Protein AF-A0A5X6ESZ2-F1 (afdb_monomer_lite)

Structure (mmCIF, N/CA/C/O backbone):
data_AF-A0A5X6ESZ2-F1
#
_entry.id   AF-A0A5X6ESZ2-F1
#
loop_
_atom_site.group_PDB
_atom_site.id
_atom_site.type_symbol
_atom_site.label_atom_id
_atom_site.label_alt_id
_atom_site.label_comp_id
_atom_site.label_asym_id
_atom_site.label_entity_id
_atom_site.label_seq_id
_atom_site.pdbx_PDB_ins_code
_atom_site.Cartn_x
_atom_site.Cartn_y
_atom_site.Cartn_z
_atom_site.occupancy
_atom_site.B_iso_or_equiv
_atom_site.auth_seq_id
_atom_site.auth_comp_id
_atom_site.auth_asym_id
_atom_site.auth_atom_id
_atom_site.pdbx_PDB_model_num
ATOM 1 N N . MET A 1 1 ? 37.300 32.266 -16.658 1.00 58.22 1 MET A N 1
ATOM 2 C CA . MET A 1 1 ? 37.032 31.214 -15.637 1.00 58.22 1 MET A CA 1
ATOM 3 C C . MET A 1 1 ? 35.670 31.321 -14.925 1.00 58.22 1 MET A C 1
ATOM 5 O O . MET A 1 1 ? 35.025 30.290 -14.767 1.00 58.22 1 MET A O 1
ATOM 9 N N . LYS A 1 2 ? 35.180 32.509 -14.524 1.00 60.16 2 LYS A N 1
ATOM 10 C CA . LYS A 1 2 ? 33.927 32.690 -13.741 1.00 60.16 2 LYS A CA 1
ATOM 11 C C . LYS A 1 2 ? 32.645 32.158 -14.419 1.00 60.16 2 LYS A C 1
ATOM 13 O O . LYS A 1 2 ? 31.800 31.584 -13.737 1.00 60.16 2 LYS A O 1
ATOM 18 N N . ASN A 1 3 ? 32.546 32.250 -15.748 1.00 67.00 3 ASN A N 1
ATOM 19 C CA . ASN A 1 3 ? 31.389 31.746 -16.506 1.00 67.00 3 ASN A CA 1
ATOM 20 C C . ASN A 1 3 ? 31.335 30.209 -16.536 1.00 67.00 3 ASN A C 1
ATOM 22 O O . ASN A 1 3 ? 30.266 29.639 -16.364 1.00 67.00 3 ASN A O 1
ATOM 26 N N . SER A 1 4 ? 32.490 29.534 -16.607 1.00 74.75 4 SER A N 1
ATOM 27 C CA . SER A 1 4 ? 32.552 28.061 -16.587 1.00 74.75 4 SER A CA 1
ATOM 28 C C . SER A 1 4 ? 32.080 27.455 -15.260 1.00 74.75 4 SER A C 1
ATOM 30 O O . SER A 1 4 ? 31.454 26.399 -15.247 1.00 74.75 4 SER A O 1
ATOM 32 N N . ARG A 1 5 ? 32.321 28.144 -14.132 1.00 79.62 5 ARG A N 1
ATOM 33 C CA . ARG A 1 5 ? 31.862 27.700 -12.807 1.00 79.62 5 ARG A CA 1
ATOM 34 C C . ARG A 1 5 ? 30.344 27.821 -12.675 1.00 79.62 5 ARG A C 1
ATOM 36 O O . ARG A 1 5 ? 29.719 26.919 -12.136 1.00 79.62 5 ARG A O 1
ATOM 43 N N . ARG A 1 6 ? 29.752 28.894 -13.214 1.00 83.19 6 ARG A N 1
ATOM 44 C CA . ARG A 1 6 ? 28.290 29.072 -13.262 1.00 83.19 6 ARG A CA 1
ATOM 45 C C . ARG A 1 6 ? 27.630 28.021 -14.148 1.00 83.19 6 ARG A C 1
ATOM 47 O O . ARG A 1 6 ? 26.682 27.391 -13.703 1.00 83.19 6 ARG A O 1
ATOM 54 N N . SER A 1 7 ? 28.183 27.763 -15.335 1.00 84.25 7 SER A N 1
ATOM 55 C CA . SER A 1 7 ? 27.682 26.708 -16.222 1.00 84.25 7 SER A CA 1
ATOM 56 C C . SER A 1 7 ? 27.709 25.330 -15.557 1.00 84.25 7 SER A C 1
ATOM 58 O O . SER A 1 7 ? 26.735 24.599 -15.669 1.00 84.25 7 SER A O 1
ATOM 60 N N . ARG A 1 8 ? 28.765 24.997 -14.800 1.00 89.88 8 ARG A N 1
ATOM 61 C CA . ARG A 1 8 ? 28.842 23.732 -14.044 1.00 89.88 8 ARG A CA 1
ATOM 62 C C . ARG A 1 8 ? 27.793 23.629 -12.937 1.00 89.88 8 ARG A C 1
ATOM 64 O O . ARG A 1 8 ? 27.192 22.576 -12.788 1.00 89.88 8 ARG A O 1
ATOM 71 N N . VAL A 1 9 ? 27.557 24.707 -12.186 1.00 91.50 9 VAL A N 1
ATOM 72 C CA . VAL A 1 9 ? 26.522 24.736 -11.133 1.00 91.50 9 VAL A CA 1
ATOM 73 C C . VAL A 1 9 ? 25.126 24.580 -11.734 1.00 91.50 9 VAL A C 1
ATOM 75 O O . VAL A 1 9 ? 24.321 23.816 -11.215 1.00 91.50 9 VAL A O 1
ATOM 78 N N . ILE A 1 10 ? 24.862 25.254 -12.855 1.00 92.06 10 ILE A N 1
ATOM 79 C CA . ILE A 1 10 ? 23.592 25.145 -13.578 1.00 92.06 10 ILE A CA 1
ATOM 80 C C . ILE A 1 10 ? 23.383 23.712 -14.086 1.00 92.06 10 ILE A C 1
ATOM 82 O O . ILE A 1 10 ? 22.321 23.142 -13.865 1.00 92.06 10 ILE A O 1
ATOM 86 N N . LEU A 1 11 ? 24.408 23.098 -14.685 1.00 91.75 11 LEU A N 1
ATOM 87 C CA . LEU A 1 11 ? 24.368 21.698 -15.126 1.00 91.75 11 LEU A CA 1
ATOM 88 C C . LEU A 1 11 ? 24.089 20.723 -13.976 1.00 91.75 11 LEU A C 1
ATOM 90 O O . LEU A 1 11 ? 23.286 19.809 -14.137 1.00 91.75 11 LEU A O 1
ATOM 94 N N . LEU A 1 12 ? 24.712 20.930 -12.813 1.00 90.44 12 LEU A N 1
ATOM 95 C CA . LEU A 1 12 ? 24.489 20.081 -11.642 1.00 90.44 12 LEU A CA 1
ATOM 96 C C . LEU A 1 12 ? 23.053 20.208 -11.109 1.00 90.44 12 LEU A C 1
ATOM 98 O O . LEU A 1 12 ? 22.433 19.208 -10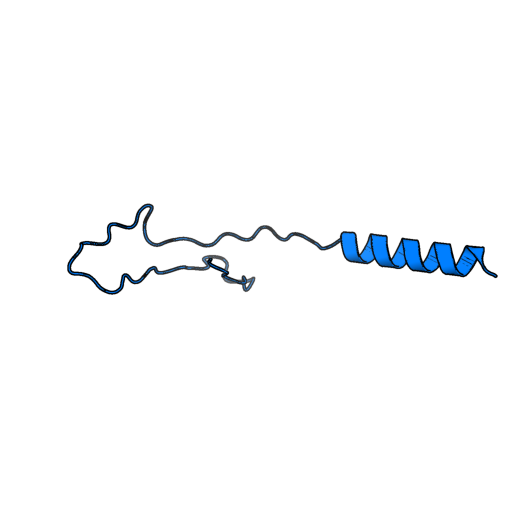.760 1.00 90.44 12 LEU A O 1
ATOM 102 N N . ALA A 1 13 ? 22.517 21.431 -11.073 1.00 89.12 13 ALA A N 1
ATOM 103 C CA . ALA A 1 13 ? 21.150 21.692 -10.633 1.00 89.12 13 ALA A CA 1
ATOM 104 C C . ALA A 1 13 ? 20.111 21.082 -11.589 1.00 89.12 13 ALA A C 1
ATOM 106 O O . ALA A 1 13 ? 19.141 20.482 -11.135 1.00 89.12 13 ALA A O 1
ATOM 107 N N . LEU A 1 14 ? 20.343 21.176 -12.902 1.00 89.38 14 LEU A N 1
ATOM 108 C CA . LEU A 1 14 ? 19.508 20.531 -13.920 1.00 89.38 14 LEU A CA 1
ATOM 109 C C . LEU A 1 14 ? 19.523 19.004 -13.787 1.00 89.38 14 LEU A C 1
ATOM 111 O O . LEU A 1 14 ? 18.470 18.386 -13.874 1.00 89.38 14 LEU A O 1
ATOM 115 N N . ALA A 1 15 ? 20.683 18.398 -13.522 1.00 86.38 15 ALA A N 1
ATOM 116 C CA . ALA A 1 15 ? 20.787 16.954 -13.308 1.00 86.38 15 ALA A CA 1
ATOM 117 C C . ALA A 1 15 ? 20.055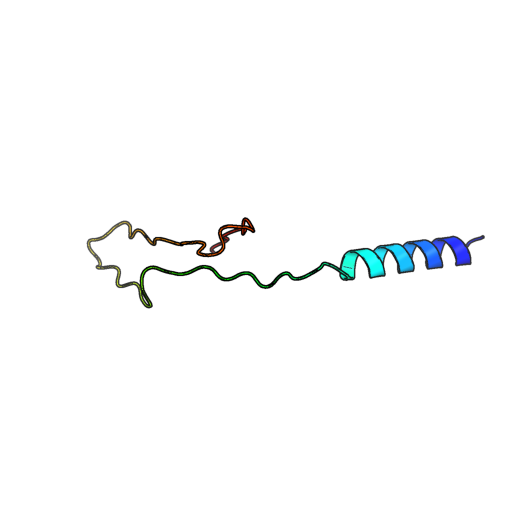 16.491 -12.035 1.00 86.38 15 ALA A C 1
ATOM 119 O O . ALA A 1 15 ? 19.374 15.471 -12.063 1.00 86.38 15 ALA A O 1
ATOM 120 N N . ALA A 1 16 ? 20.142 17.253 -10.940 1.00 83.56 16 ALA A N 1
ATOM 121 C CA . ALA A 1 16 ? 19.414 16.955 -9.704 1.00 83.56 16 ALA A CA 1
ATOM 122 C C . ALA A 1 16 ? 17.891 17.11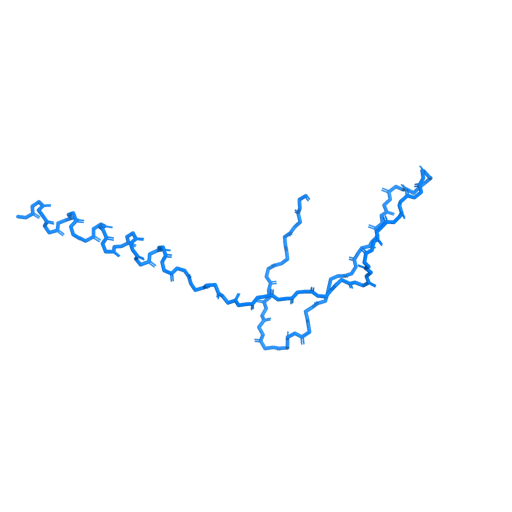5 -9.861 1.00 83.56 16 ALA A C 1
ATOM 124 O O . ALA A 1 16 ? 17.124 16.345 -9.288 1.00 83.56 16 ALA A O 1
ATOM 125 N N . ALA A 1 17 ? 17.450 18.088 -10.663 1.00 81.75 17 ALA A N 1
ATOM 126 C CA . ALA A 1 17 ? 16.040 18.268 -11.000 1.00 81.75 17 ALA A CA 1
ATOM 127 C C . ALA A 1 17 ? 15.502 17.162 -11.928 1.00 81.75 17 ALA A C 1
ATOM 129 O O . ALA A 1 17 ? 14.299 16.924 -11.958 1.00 81.75 17 ALA A O 1
ATOM 130 N N . TRP A 1 18 ? 16.382 16.448 -12.637 1.00 78.44 18 TRP A N 1
ATOM 131 C CA . TRP A 1 18 ? 16.046 15.323 -13.517 1.00 78.44 18 TRP A CA 1
ATOM 132 C C . TRP A 1 18 ? 15.805 13.996 -12.781 1.00 78.44 18 TRP A C 1
ATOM 134 O O . TRP A 1 18 ? 15.987 12.920 -13.356 1.00 78.44 18 TRP A O 1
ATOM 144 N N . SER A 1 19 ? 15.393 14.059 -11.513 1.00 70.06 19 SER A N 1
ATOM 145 C CA . SER A 1 19 ? 14.999 12.880 -10.744 1.00 70.06 19 SER A CA 1
ATOM 146 C C . SER A 1 19 ? 13.984 12.050 -11.533 1.00 70.06 19 SER A C 1
ATOM 148 O O . SER A 1 19 ? 12.955 12.557 -11.986 1.00 70.06 19 SER A O 1
ATOM 150 N N . GLN A 1 20 ? 14.294 10.769 -11.726 1.00 67.31 20 GLN A N 1
ATOM 151 C CA . GLN A 1 20 ? 13.404 9.849 -12.415 1.00 67.31 20 GLN A CA 1
ATOM 152 C C . GLN A 1 20 ? 12.250 9.501 -11.475 1.00 67.31 20 GLN A C 1
ATOM 154 O O . GLN A 1 20 ? 12.419 8.733 -10.529 1.00 67.31 20 GLN A O 1
ATOM 159 N N . CYS A 1 21 ? 11.068 10.062 -11.730 1.00 68.44 21 CYS A N 1
ATOM 160 C CA . CYS A 1 21 ? 9.844 9.550 -11.129 1.00 68.44 21 CYS A CA 1
ATOM 161 C C . CYS A 1 21 ? 9.518 8.207 -11.785 1.00 68.44 21 CYS A C 1
ATOM 163 O O . CYS A 1 21 ? 8.970 8.166 -12.887 1.00 68.44 21 CYS A O 1
ATOM 165 N N . SER A 1 22 ? 9.857 7.111 -11.109 1.00 74.44 22 SER A N 1
ATOM 166 C CA . SER A 1 22 ? 9.262 5.817 -11.430 1.00 74.44 22 SER A CA 1
ATOM 167 C C . SER A 1 22 ? 7.803 5.837 -10.977 1.00 74.44 22 SER A C 1
ATOM 169 O O . SER A 1 22 ? 7.537 6.264 -9.849 1.00 74.44 22 SER A O 1
ATOM 171 N N . PRO A 1 23 ? 6.853 5.365 -11.799 1.00 81.88 23 PRO A N 1
ATOM 172 C CA . PRO A 1 23 ? 5.516 5.073 -11.313 1.00 81.88 23 PRO A CA 1
ATOM 173 C C . PRO A 1 23 ? 5.630 4.128 -10.112 1.00 81.88 23 PRO A C 1
ATOM 175 O O . PRO A 1 23 ? 6.319 3.112 -10.185 1.00 81.88 23 PRO A O 1
ATOM 178 N N . ALA A 1 24 ? 4.990 4.490 -9.006 1.00 87.88 24 ALA A N 1
ATOM 179 C CA . ALA A 1 24 ? 4.872 3.656 -7.822 1.00 87.88 24 ALA A CA 1
ATOM 180 C C . ALA A 1 24 ? 3.390 3.573 -7.465 1.00 87.88 24 ALA A C 1
ATOM 182 O O . ALA A 1 24 ? 2.703 4.593 -7.390 1.00 87.88 24 ALA A O 1
ATOM 183 N N . ALA A 1 25 ? 2.901 2.354 -7.269 1.00 90.38 25 ALA A N 1
ATOM 184 C CA . ALA A 1 25 ? 1.535 2.088 -6.854 1.00 90.38 25 ALA A CA 1
ATOM 185 C C . ALA A 1 25 ? 1.573 1.146 -5.654 1.00 90.38 25 ALA A C 1
ATOM 187 O O . ALA A 1 25 ? 2.284 0.143 -5.664 1.00 90.38 25 ALA A O 1
ATOM 188 N N . VAL A 1 26 ? 0.820 1.489 -4.616 1.00 91.44 26 VAL A N 1
ATOM 189 C CA . VAL A 1 26 ? 0.611 0.629 -3.453 1.00 91.44 26 VAL A CA 1
ATOM 190 C C . VAL A 1 26 ? -0.877 0.369 -3.314 1.00 91.44 26 VAL A C 1
ATOM 192 O O . VAL A 1 26 ? -1.699 1.273 -3.480 1.00 91.44 26 VAL A O 1
ATOM 195 N N . ASN A 1 27 ? -1.227 -0.870 -3.006 1.00 94.56 27 ASN A N 1
ATOM 196 C CA . ASN A 1 27 ? -2.605 -1.280 -2.826 1.00 94.56 27 ASN A CA 1
ATOM 197 C C . ASN A 1 27 ? -2.955 -1.156 -1.347 1.00 94.56 27 ASN A C 1
ATOM 199 O O . ASN A 1 27 ? -2.219 -1.637 -0.485 1.00 94.56 27 ASN A O 1
ATOM 203 N N . VAL A 1 28 ? -4.093 -0.533 -1.060 1.00 95.38 28 VAL A N 1
ATOM 204 C CA . VAL A 1 28 ? -4.657 -0.468 0.290 1.00 95.38 28 VAL A CA 1
ATOM 205 C C . VAL A 1 28 ? -5.734 -1.539 0.404 1.00 95.38 28 VAL A C 1
ATOM 207 O O . VAL A 1 28 ? -6.513 -1.742 -0.526 1.00 95.38 28 VAL A O 1
ATOM 210 N N . ASP A 1 29 ? -5.801 -2.211 1.548 1.00 95.62 29 ASP A N 1
ATOM 211 C CA . ASP A 1 29 ? -6.791 -3.259 1.826 1.00 95.62 29 ASP A CA 1
ATOM 212 C C . ASP A 1 29 ? -8.257 -2.777 1.840 1.00 95.62 29 ASP A C 1
ATOM 214 O O . ASP A 1 29 ? -9.183 -3.589 1.801 1.00 95.62 29 ASP A O 1
ATOM 218 N N . ARG A 1 30 ? -8.486 -1.460 1.889 1.00 95.00 30 ARG A N 1
ATOM 219 C CA . ARG A 1 30 ? -9.811 -0.836 1.931 1.00 95.00 30 ARG A CA 1
ATOM 220 C C . ARG A 1 30 ? -9.806 0.576 1.350 1.00 95.00 30 ARG A C 1
ATOM 222 O O . ARG A 1 30 ? -8.788 1.256 1.316 1.00 95.00 30 ARG A O 1
ATOM 229 N N . THR A 1 31 ? -10.988 1.048 0.958 1.00 96.44 31 THR A N 1
ATOM 230 C CA . THR A 1 31 ? -11.198 2.389 0.376 1.00 96.44 31 THR A CA 1
ATOM 231 C C . THR A 1 31 ? -11.592 3.455 1.399 1.00 96.44 31 THR A C 1
ATOM 233 O O . THR A 1 31 ? -11.678 4.634 1.062 1.00 96.44 31 THR A O 1
ATOM 236 N N . ARG A 1 32 ? -11.877 3.057 2.645 1.00 96.19 32 ARG A N 1
ATOM 237 C CA . ARG A 1 32 ? -12.201 3.963 3.754 1.00 96.19 32 ARG A CA 1
ATOM 238 C C . ARG A 1 32 ? -11.870 3.342 5.104 1.00 96.19 32 ARG A C 1
ATOM 240 O O . ARG A 1 32 ? -11.935 2.124 5.263 1.00 96.19 32 ARG A O 1
ATOM 247 N N . ILE A 1 33 ? -11.593 4.202 6.078 1.00 94.69 33 ILE A N 1
ATOM 248 C CA . ILE A 1 33 ? -11.394 3.841 7.482 1.00 94.69 33 ILE A CA 1
ATOM 249 C C . ILE A 1 33 ? -12.555 4.420 8.285 1.00 94.69 33 ILE A C 1
ATOM 251 O O . ILE A 1 33 ? -12.876 5.598 8.148 1.00 94.69 33 ILE A O 1
ATOM 255 N N . ILE A 1 34 ? -13.177 3.590 9.118 1.00 95.12 34 ILE A N 1
ATOM 256 C CA . ILE A 1 34 ? -14.166 4.011 10.112 1.00 95.12 34 ILE A CA 1
ATOM 257 C C . ILE A 1 34 ? -13.556 3.672 11.469 1.00 95.12 34 ILE A C 1
ATOM 259 O O . ILE A 1 34 ? -13.326 2.501 11.761 1.00 95.12 34 ILE A O 1
ATOM 263 N N . MET A 1 35 ? -13.223 4.696 12.253 1.00 96.44 35 MET A N 1
ATOM 264 C CA . MET A 1 35 ? -12.663 4.536 13.593 1.00 96.44 35 MET A CA 1
ATOM 265 C C . MET A 1 35 ? -13.744 4.869 14.616 1.00 96.44 35 MET A C 1
ATOM 267 O O . MET A 1 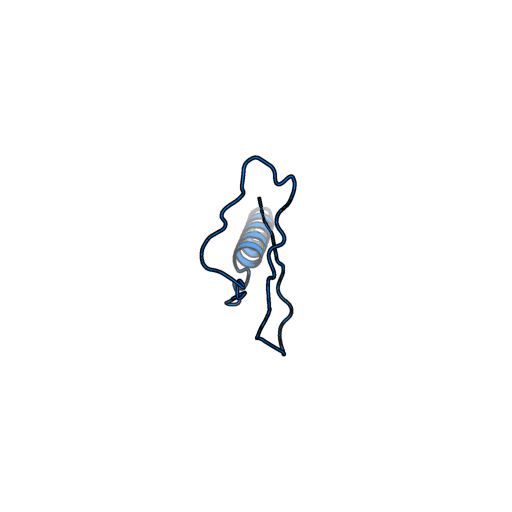35 ? -14.122 6.031 14.763 1.00 96.44 35 MET A O 1
ATOM 271 N N . ASP A 1 36 ? -14.252 3.847 15.300 1.00 95.56 36 ASP A N 1
ATOM 272 C CA . ASP A 1 36 ? -15.234 4.038 16.366 1.00 95.56 36 ASP A CA 1
ATOM 273 C C . ASP A 1 36 ? -14.620 4.754 17.572 1.00 95.56 36 ASP A C 1
ATOM 275 O O . ASP A 1 36 ? -13.438 4.594 17.875 1.00 95.56 36 ASP A O 1
ATOM 279 N N . ALA A 1 37 ? -15.447 5.488 18.321 1.00 95.19 37 ALA A N 1
ATOM 280 C CA . ALA A 1 37 ? -15.005 6.272 19.479 1.00 95.19 37 ALA A CA 1
ATOM 281 C C . ALA A 1 37 ? -14.334 5.433 20.586 1.00 95.19 37 ALA A C 1
ATOM 283 O O . ALA A 1 37 ? -13.528 5.952 21.355 1.00 95.19 37 ALA A O 1
ATOM 284 N N . SER A 1 38 ? -14.649 4.138 20.679 1.00 96.81 38 SER A N 1
ATOM 285 C CA . SER A 1 38 ? -14.017 3.221 21.633 1.00 96.81 38 SER A CA 1
ATOM 286 C C . SER A 1 38 ? -12.653 2.698 21.167 1.00 96.81 38 SER A C 1
ATOM 288 O O . SER A 1 38 ? -11.916 2.127 21.973 1.00 96.81 38 SER A O 1
ATOM 290 N N . GLN A 1 39 ? -12.318 2.843 19.881 1.00 96.44 39 GLN A N 1
ATOM 291 C CA . GLN A 1 39 ? -11.104 2.291 19.285 1.00 96.44 39 GLN A CA 1
ATOM 292 C C . GLN A 1 39 ? -9.954 3.287 19.391 1.00 96.44 39 GLN A C 1
ATOM 294 O O . GLN A 1 39 ? -10.046 4.433 18.963 1.00 96.44 39 GLN A O 1
ATOM 299 N N . LYS A 1 40 ? -8.833 2.824 19.949 1.00 95.44 40 LYS A N 1
ATOM 300 C CA . LYS A 1 40 ? -7.613 3.635 20.092 1.00 95.44 40 LYS A CA 1
ATOM 301 C C . LYS A 1 40 ? -6.679 3.535 18.889 1.00 95.44 40 LYS A C 1
ATOM 303 O O . LYS A 1 40 ? -5.757 4.334 18.759 1.00 95.44 40 LYS A O 1
ATOM 308 N N . THR A 1 41 ? -6.853 2.518 18.050 1.00 95.69 41 THR A N 1
ATOM 309 C CA . THR A 1 41 ? -5.969 2.241 16.916 1.00 95.69 41 THR A CA 1
ATOM 310 C C . THR A 1 41 ? -6.736 1.483 15.843 1.00 95.69 41 THR A C 1
ATOM 312 O O . THR A 1 41 ? -7.585 0.651 16.155 1.00 95.69 41 THR A O 1
ATOM 315 N N . VAL A 1 42 ? -6.400 1.747 14.581 1.00 94.25 42 VAL A N 1
ATOM 316 C CA . VAL A 1 42 ? -6.833 0.962 13.422 1.00 94.25 42 VAL A CA 1
ATOM 317 C C . VAL A 1 42 ? -5.589 0.560 12.638 1.00 94.25 42 VAL A C 1
ATOM 319 O O . VAL A 1 42 ? -4.685 1.373 12.455 1.00 94.25 42 VAL A O 1
ATOM 322 N N . ALA A 1 43 ? -5.534 -0.692 12.191 1.00 94.62 43 ALA A N 1
ATOM 323 C CA . ALA A 1 43 ? -4.477 -1.171 11.312 1.00 94.62 43 ALA A CA 1
ATOM 324 C C . ALA A 1 43 ? -4.888 -0.995 9.844 1.00 94.62 43 ALA A C 1
ATOM 326 O O . ALA A 1 43 ? -6.035 -1.255 9.480 1.00 94.62 43 ALA A O 1
ATOM 327 N N . ILE A 1 44 ? -3.935 -0.579 9.012 1.00 94.38 44 ILE A N 1
ATOM 328 C CA . ILE A 1 44 ? -4.085 -0.477 7.560 1.00 94.38 44 ILE A CA 1
ATOM 329 C C . ILE A 1 44 ? -3.000 -1.348 6.947 1.00 94.38 44 ILE A C 1
ATOM 331 O O . ILE A 1 44 ? -1.826 -1.210 7.297 1.00 94.38 44 ILE A O 1
ATOM 335 N N . THR A 1 45 ? -3.374 -2.232 6.031 1.00 95.62 45 THR A N 1
ATOM 336 C CA . THR A 1 45 ? -2.401 -3.008 5.267 1.00 95.62 45 THR A CA 1
ATOM 337 C C . THR A 1 45 ? -2.135 -2.334 3.924 1.00 95.62 45 THR A C 1
ATOM 339 O O . THR A 1 45 ? -3.057 -2.097 3.143 1.00 95.62 45 THR A O 1
ATOM 342 N N . LEU A 1 46 ? -0.858 -2.039 3.668 1.00 95.25 46 LEU A N 1
ATOM 343 C CA . LEU A 1 46 ? -0.347 -1.595 2.373 1.00 95.25 46 LEU A CA 1
ATOM 344 C C . LEU A 1 46 ? 0.393 -2.757 1.718 1.00 95.25 46 LEU A C 1
ATOM 346 O O . LEU A 1 46 ? 1.254 -3.368 2.352 1.00 95.25 46 LEU A O 1
ATOM 350 N N . ASN A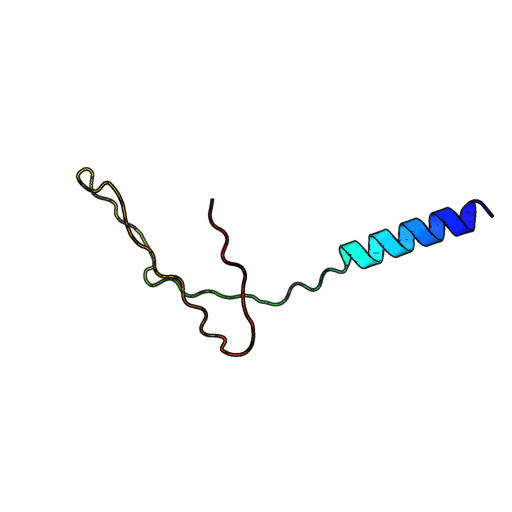 1 47 ? 0.082 -3.043 0.457 1.00 95.62 47 ASN A N 1
ATOM 351 C CA . ASN A 1 47 ? 0.766 -4.073 -0.310 1.00 95.62 47 ASN A CA 1
ATOM 352 C C . ASN A 1 47 ? 1.433 -3.495 -1.554 1.00 95.62 47 ASN A C 1
ATOM 354 O O . ASN A 1 47 ? 0.845 -2.686 -2.272 1.00 95.62 47 ASN A O 1
ATOM 358 N N . ASN A 1 48 ? 2.649 -3.962 -1.822 1.00 94.81 48 ASN A N 1
ATOM 359 C CA . ASN A 1 48 ? 3.298 -3.771 -3.106 1.00 94.81 48 ASN A CA 1
ATOM 360 C C . ASN A 1 48 ? 3.105 -5.037 -3.957 1.00 94.81 48 ASN A C 1
ATOM 362 O O . ASN A 1 48 ? 3.660 -6.108 -3.668 1.00 94.81 48 ASN A O 1
ATOM 366 N N . ASP A 1 49 ? 2.278 -4.920 -4.993 1.00 94.56 49 ASP A N 1
ATOM 367 C CA . ASP A 1 49 ? 2.050 -6.008 -5.945 1.00 94.56 49 ASP A CA 1
ATOM 368 C C . ASP A 1 49 ? 3.208 -6.155 -6.940 1.00 94.56 49 ASP A C 1
ATOM 370 O O . ASP A 1 49 ? 3.417 -7.258 -7.452 1.00 94.56 49 ASP A O 1
ATOM 374 N N . ASP A 1 50 ? 4.012 -5.105 -7.146 1.00 92.94 50 ASP A N 1
ATOM 375 C CA . ASP A 1 50 ? 5.245 -5.188 -7.924 1.00 92.94 50 ASP A CA 1
ATOM 376 C C . ASP A 1 50 ? 6.281 -6.024 -7.157 1.00 92.94 50 ASP A C 1
ATOM 378 O O . ASP A 1 50 ? 6.714 -5.690 -6.052 1.00 92.94 50 ASP A O 1
ATOM 382 N N . LYS A 1 51 ? 6.668 -7.158 -7.747 1.00 93.12 51 LYS A N 1
ATOM 383 C CA . LYS A 1 51 ? 7.643 -8.097 -7.168 1.00 93.12 51 LYS A CA 1
ATOM 384 C C . LYS A 1 51 ? 9.085 -7.780 -7.549 1.00 93.12 51 LYS A C 1
ATOM 386 O O . LYS A 1 51 ? 9.997 -8.459 -7.088 1.00 93.12 51 LYS A O 1
ATOM 391 N N . THR A 1 52 ? 9.286 -6.779 -8.396 1.00 94.12 52 THR A N 1
ATOM 392 C CA . THR A 1 52 ? 10.577 -6.423 -8.988 1.00 94.12 52 THR A CA 1
ATOM 393 C C . THR A 1 52 ? 11.139 -5.118 -8.436 1.00 94.12 52 THR A C 1
ATOM 395 O O . THR A 1 52 ? 12.360 -4.971 -8.382 1.00 94.12 52 THR A O 1
ATOM 398 N N . THR A 1 53 ? 10.281 -4.215 -7.950 1.00 91.62 53 THR A N 1
ATOM 399 C CA . THR A 1 53 ? 10.694 -2.885 -7.481 1.00 91.62 53 THR A CA 1
ATOM 400 C C . THR A 1 53 ? 10.237 -2.618 -6.042 1.00 91.62 53 THR A C 1
ATOM 402 O O . THR A 1 53 ? 9.038 -2.678 -5.767 1.00 91.62 53 THR A O 1
ATOM 405 N N . PRO A 1 54 ? 11.140 -2.287 -5.097 1.00 91.19 54 PRO A N 1
ATOM 406 C CA . PRO A 1 54 ? 10.746 -1.842 -3.763 1.00 91.19 54 PRO A CA 1
ATOM 407 C C . PRO A 1 54 ? 10.273 -0.382 -3.787 1.00 91.19 54 PRO A C 1
ATOM 409 O O . PRO A 1 54 ? 10.910 0.473 -4.403 1.00 91.19 54 PRO A O 1
ATOM 412 N N . PHE A 1 55 ? 9.193 -0.078 -3.065 1.00 92.38 55 PHE A N 1
ATOM 413 C CA . PHE A 1 55 ? 8.641 1.277 -2.956 1.00 92.38 55 PHE A CA 1
ATOM 414 C C . PHE A 1 55 ? 8.758 1.820 -1.529 1.00 92.38 55 PHE A C 1
ATOM 416 O O . PHE A 1 55 ? 8.631 1.076 -0.556 1.00 92.38 55 PHE A O 1
ATOM 423 N N . LEU A 1 56 ? 8.970 3.133 -1.401 1.00 91.19 56 LEU A N 1
ATOM 424 C CA . LEU A 1 56 ? 8.888 3.838 -0.123 1.00 91.19 56 LEU A CA 1
ATOM 425 C C . LEU A 1 56 ? 7.417 4.149 0.182 1.00 91.19 56 LEU A C 1
ATOM 427 O O . LEU A 1 56 ? 6.779 4.900 -0.554 1.00 91.19 56 LEU A O 1
ATOM 431 N N . ALA A 1 57 ? 6.893 3.606 1.280 1.00 92.50 57 ALA A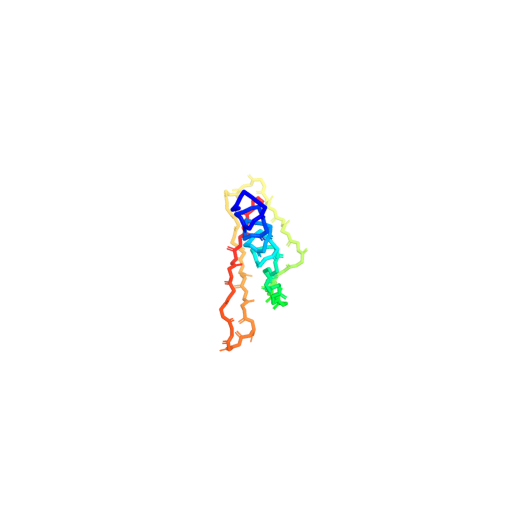 N 1
ATOM 432 C CA . ALA A 1 57 ? 5.592 3.996 1.813 1.00 92.50 57 ALA A CA 1
ATOM 433 C C . ALA A 1 57 ? 5.773 5.123 2.841 1.00 92.50 57 ALA A C 1
ATOM 435 O O . ALA A 1 57 ? 6.494 4.956 3.824 1.00 92.50 57 ALA A O 1
ATOM 436 N N . GLN A 1 58 ? 5.117 6.263 2.621 1.00 92.62 58 GLN A N 1
ATOM 437 C CA . GLN A 1 58 ? 5.140 7.415 3.522 1.00 92.62 58 GLN A CA 1
ATOM 438 C C . GLN A 1 58 ? 3.704 7.873 3.807 1.00 92.62 58 GLN A C 1
ATOM 440 O O . GLN A 1 58 ? 2.909 8.020 2.882 1.00 92.62 58 GLN A O 1
ATOM 445 N N . SER A 1 59 ? 3.387 8.111 5.081 1.00 92.44 59 SER A N 1
ATOM 446 C CA . SER A 1 59 ? 2.097 8.629 5.558 1.00 92.44 59 SER A CA 1
ATOM 447 C C . SER A 1 59 ? 2.307 9.876 6.418 1.00 92.44 59 SER A C 1
ATOM 449 O O . SER A 1 59 ? 3.330 9.975 7.098 1.00 92.44 59 SER A O 1
ATOM 451 N N . TRP A 1 60 ? 1.338 10.788 6.425 1.00 93.19 60 TRP A N 1
ATOM 452 C CA . TRP A 1 60 ? 1.270 11.959 7.304 1.00 93.19 60 TRP A CA 1
ATOM 453 C C . TRP A 1 60 ? -0.182 12.283 7.646 1.00 93.19 60 TRP A C 1
ATOM 455 O O . TRP A 1 60 ? -1.071 11.874 6.862 1.00 93.19 60 TRP A O 1
#

InterPro domains:
  IPR008962 PapD-like superfamily [SSF49354] (21-60)
  IPR013783 Immunoglobulin-like fold [G3DSA:2.60.40.10] (25-60)
  IPR016147 Pili assembly chaperone, N-terminal [PF00345] (26-60)
  IPR050643 Periplasmic Pilus Chaperone [PTHR30251] (1-60)

Organism: NCBI:txid1302615

Radius of gyration: 21.37 Å; chains: 1; bounding box: 52×41×38 Å

pLDDT: mean 88.57, std 9.52, range [58.22, 96.81]

Sequence (60 aa):
MKNSRRSRVILLALAAAWSQCSPAAVNVDRTRIIMDASQKTVAITLNNDDKTTPFLAQSW

Foldseek 3Di:
DVVVVVVVVVVVVVVVVPDDDDDFDKDKPDPDDDADPVHPDDDIDIDGPDPPDDDDDDDD

Secondary structure (DSSP, 8-state):
-HHHHHHHHHHHHHHHHT--------EES-S-----TT-S-----EE---SS--------